Protein AF-A0A7Y6YZN7-F1 (afdb_monomer)

pLDDT: mean 78.45, std 14.57, range [40.47, 95.12]

Solvent-accessible surface area (backbone atoms only — not comparable to full-atom values): 3723 Å² total; per-residue (Å²): 132,90,69,84,74,58,61,24,52,58,51,44,72,68,43,54,70,69,62,43,44,43,53,49,55,34,39,52,53,38,37,71,74,50,33,79,90,66,39,48,66,71,56,26,37,56,68,41,72,50,61,91,73,60,53,72,62,39,39,94,74,131

Structure (mmCIF, N/CA/C/O backbone):
data_AF-A0A7Y6YZN7-F1
#
_entry.id   AF-A0A7Y6YZN7-F1
#
loop_
_atom_site.group_PDB
_atom_site.id
_atom_site.type_symbol
_atom_site.label_atom_id
_atom_site.label_alt_id
_atom_site.label_comp_id
_atom_site.label_asym_id
_atom_site.label_entity_id
_atom_site.label_seq_id
_atom_site.pdbx_PDB_ins_code
_atom_site.Cartn_x
_atom_site.Cartn_y
_atom_site.Cartn_z
_atom_site.occupancy
_atom_site.B_iso_or_equiv
_atom_site.auth_seq_id
_atom_site.auth_comp_id
_atom_site.auth_asym_id
_atom_site.auth_atom_id
_atom_site.pdbx_PDB_model_num
ATOM 1 N N . MET A 1 1 ? 7.515 25.477 -13.042 1.00 40.47 1 MET A N 1
ATOM 2 C CA . MET A 1 1 ? 8.444 24.546 -12.368 1.00 40.47 1 MET A CA 1
ATOM 3 C C . MET A 1 1 ? 7.795 23.166 -12.365 1.00 40.47 1 MET A C 1
ATOM 5 O O . MET A 1 1 ? 6.856 22.996 -11.598 1.00 40.47 1 MET A O 1
ATOM 9 N N . PRO A 1 2 ? 8.152 22.216 -13.247 1.00 43.44 2 PRO A N 1
ATOM 10 C CA . PRO A 1 2 ? 7.590 20.877 -13.152 1.00 43.44 2 PRO A CA 1
ATOM 11 C C . PRO A 1 2 ? 8.306 20.137 -12.018 1.00 43.44 2 PRO A C 1
ATOM 13 O O . PRO A 1 2 ? 9.523 19.975 -12.019 1.00 43.44 2 PRO A O 1
ATOM 16 N N . THR A 1 3 ? 7.522 19.790 -11.010 1.0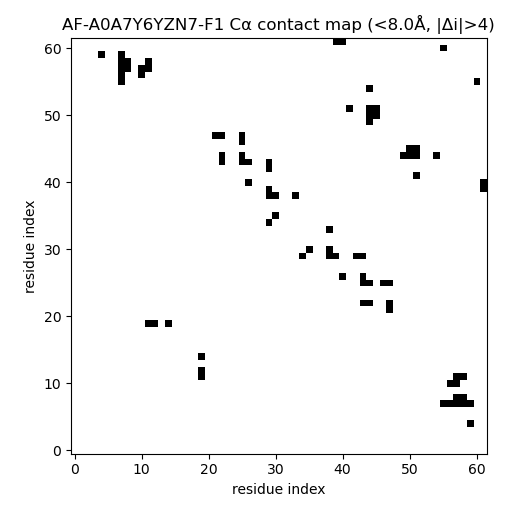0 41.00 3 THR A N 1
ATOM 17 C CA . THR A 1 3 ? 7.898 19.160 -9.749 1.00 41.00 3 THR A CA 1
ATOM 18 C C . THR A 1 3 ? 8.449 17.743 -9.959 1.00 41.00 3 THR A C 1
ATOM 20 O O . THR A 1 3 ? 7.944 16.957 -10.761 1.00 41.00 3 THR A O 1
ATOM 23 N N . GLU A 1 4 ? 9.487 17.388 -9.199 1.00 50.25 4 GLU A N 1
ATOM 24 C CA . GLU A 1 4 ? 10.170 16.081 -9.197 1.00 50.25 4 GLU A CA 1
ATOM 25 C C . GLU A 1 4 ? 9.293 14.873 -8.786 1.00 50.25 4 GLU A C 1
ATOM 27 O O . GLU A 1 4 ? 9.782 13.747 -8.699 1.00 50.25 4 GLU A O 1
ATOM 32 N N . THR A 1 5 ? 7.980 15.042 -8.614 1.00 52.56 5 THR A N 1
ATOM 33 C CA . THR A 1 5 ? 7.018 13.990 -8.231 1.00 52.56 5 THR A CA 1
ATOM 34 C C . THR A 1 5 ? 6.745 12.945 -9.321 1.00 52.56 5 THR A C 1
ATOM 36 O O . THR A 1 5 ? 6.051 11.962 -9.079 1.00 52.56 5 THR A O 1
ATOM 39 N N . THR A 1 6 ? 7.306 13.098 -10.525 1.00 56.06 6 THR A N 1
ATOM 40 C CA . THR A 1 6 ? 6.997 12.215 -11.669 1.00 56.06 6 THR A CA 1
ATOM 41 C C . THR A 1 6 ? 7.798 10.899 -11.658 1.00 56.06 6 THR A C 1
ATOM 43 O O . THR A 1 6 ? 7.371 9.899 -12.235 1.00 56.06 6 THR A O 1
ATOM 46 N N . LYS A 1 7 ? 8.977 10.870 -11.021 1.00 61.19 7 LYS A N 1
ATOM 47 C CA . LYS A 1 7 ? 9.894 9.710 -11.057 1.00 61.19 7 LYS A CA 1
ATOM 48 C C . LYS A 1 7 ? 9.384 8.454 -10.322 1.00 61.19 7 LYS A C 1
ATOM 50 O O . LYS A 1 7 ? 9.567 7.376 -10.885 1.00 61.19 7 LYS A O 1
ATOM 5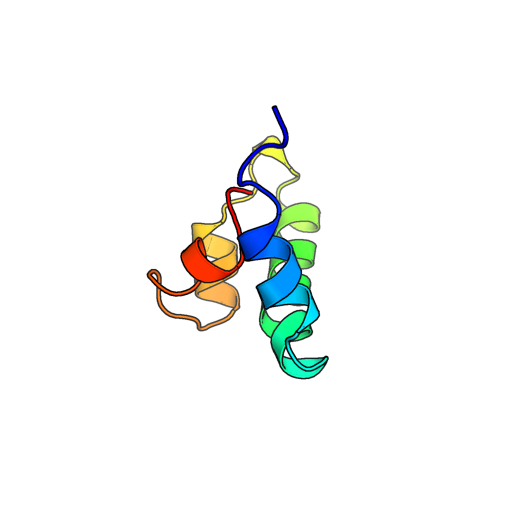5 N N . PRO A 1 8 ? 8.775 8.540 -9.124 1.00 64.38 8 PRO A N 1
ATOM 56 C CA . PRO A 1 8 ? 8.319 7.355 -8.389 1.00 64.38 8 PRO A CA 1
ATOM 57 C C . PRO A 1 8 ? 7.140 6.665 -9.088 1.00 64.38 8 P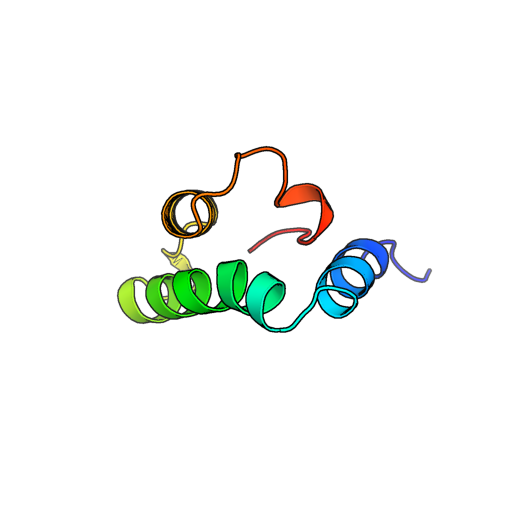RO A C 1
ATOM 59 O O . PRO A 1 8 ? 7.177 5.458 -9.311 1.00 64.38 8 PRO A O 1
ATOM 62 N N . ARG A 1 9 ? 6.168 7.458 -9.565 1.00 69.81 9 ARG A N 1
ATOM 63 C CA . ARG A 1 9 ? 4.981 6.969 -10.283 1.00 69.81 9 ARG A CA 1
ATOM 64 C C . ARG A 1 9 ? 5.350 6.190 -11.549 1.00 69.81 9 ARG A C 1
ATOM 66 O O . ARG A 1 9 ? 4.939 5.052 -11.705 1.00 69.81 9 ARG A O 1
ATOM 73 N N . LYS A 1 10 ? 6.271 6.725 -12.364 1.00 75.19 10 LYS A N 1
ATOM 74 C CA . LYS A 1 10 ? 6.789 6.027 -13.557 1.00 75.19 10 LYS A CA 1
ATOM 75 C C . LYS A 1 10 ? 7.475 4.694 -13.250 1.00 75.19 10 LYS A C 1
ATOM 77 O O . LYS A 1 10 ? 7.484 3.811 -14.098 1.00 75.19 10 LYS A O 1
ATOM 82 N N . ARG A 1 11 ? 8.106 4.558 -12.079 1.00 76.50 11 ARG A N 1
ATOM 83 C CA . ARG A 1 11 ? 8.745 3.299 -11.666 1.00 76.50 11 ARG A CA 1
ATOM 84 C C . ARG A 1 11 ? 7.721 2.273 -11.217 1.00 76.50 11 ARG A C 1
ATOM 86 O O . ARG A 1 11 ? 7.927 1.097 -11.480 1.00 76.50 11 ARG A O 1
ATOM 93 N N . PHE A 1 12 ? 6.658 2.719 -10.552 1.00 79.75 12 PHE A N 1
ATOM 94 C CA . PHE A 1 12 ? 5.539 1.864 -10.180 1.00 79.75 12 PHE A CA 1
ATOM 95 C C . PHE A 1 12 ? 4.788 1.365 -11.421 1.00 79.75 12 PHE A C 1
ATOM 97 O O . PHE A 1 12 ? 4.590 0.165 -11.559 1.00 79.75 12 PHE A O 1
ATOM 104 N N . ASP A 1 13 ? 4.482 2.255 -12.368 1.00 80.12 13 ASP A N 1
ATOM 105 C CA . ASP A 1 13 ? 3.774 1.905 -13.610 1.00 80.12 13 ASP A CA 1
ATOM 106 C C . ASP A 1 13 ? 4.574 0.933 -14.500 1.00 80.12 13 ASP A C 1
ATOM 108 O O . ASP A 1 13 ? 4.003 0.208 -15.309 1.00 80.12 13 ASP A O 1
ATOM 112 N N . ALA A 1 14 ? 5.904 0.913 -14.357 1.00 85.38 14 ALA A N 1
ATOM 113 C CA . ALA A 1 14 ? 6.792 -0.002 -15.072 1.00 85.38 14 ALA A CA 1
ATOM 114 C C . ALA A 1 14 ? 6.878 -1.406 -14.441 1.00 85.38 14 ALA A C 1
ATOM 116 O O . ALA A 1 14 ? 7.530 -2.285 -15.008 1.00 85.38 14 ALA A O 1
ATOM 117 N N . LEU A 1 15 ? 6.282 -1.619 -13.263 1.00 83.75 15 LEU A N 1
ATOM 118 C CA . LEU A 1 15 ? 6.201 -2.935 -12.635 1.00 83.75 15 LEU A CA 1
ATOM 119 C C . LEU A 1 15 ? 5.198 -3.821 -13.378 1.00 83.75 15 LEU A C 1
ATOM 121 O O . LEU A 1 15 ? 4.186 -3.337 -13.884 1.00 83.75 15 LEU A O 1
ATOM 125 N N . ASP A 1 16 ? 5.450 -5.129 -13.382 1.00 89.00 16 ASP A N 1
ATOM 126 C CA . ASP A 1 16 ? 4.446 -6.098 -13.813 1.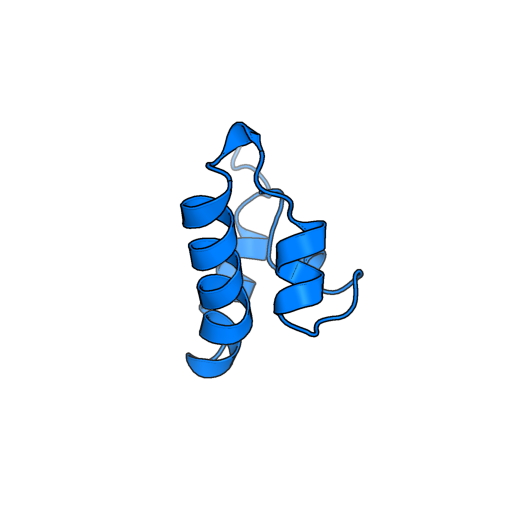00 89.00 16 ASP A CA 1
ATOM 127 C C . ASP A 1 16 ? 3.210 -6.079 -12.893 1.00 89.00 16 ASP A C 1
ATOM 129 O O . ASP A 1 16 ? 3.239 -5.584 -11.763 1.00 89.00 16 ASP A O 1
ATOM 133 N N . GLU A 1 17 ? 2.106 -6.632 -13.382 1.00 86.75 17 GLU A N 1
ATOM 134 C CA . GLU A 1 17 ? 0.814 -6.607 -12.693 1.00 86.75 17 GLU A CA 1
ATOM 135 C C . GLU A 1 17 ? 0.864 -7.280 -11.311 1.00 86.75 17 GLU A C 1
ATOM 137 O O . GLU A 1 17 ? 0.272 -6.787 -10.350 1.00 86.75 17 GLU A O 1
ATOM 142 N N . GLN A 1 18 ? 1.633 -8.367 -11.168 1.00 87.25 18 GLN A N 1
ATOM 143 C CA . GLN A 1 18 ? 1.803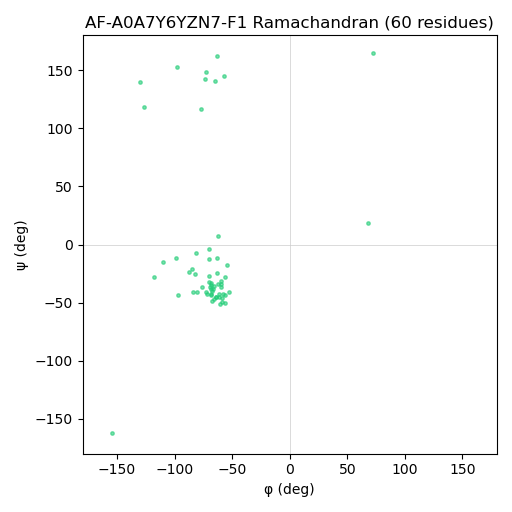 -9.042 -9.879 1.00 87.25 18 GLN A CA 1
ATOM 144 C C . GLN A 1 18 ? 2.577 -8.168 -8.892 1.00 87.25 18 GLN A C 1
ATOM 146 O O . GLN A 1 18 ? 2.261 -8.125 -7.704 1.00 87.25 18 GLN A O 1
ATOM 151 N N . ALA A 1 19 ? 3.598 -7.468 -9.370 1.00 85.50 19 ALA A N 1
ATOM 152 C CA . ALA A 1 19 ? 4.405 -6.550 -8.596 1.00 85.50 19 ALA A CA 1
ATOM 153 C C . ALA A 1 19 ? 3.612 -5.318 -8.176 1.00 85.50 19 ALA A C 1
ATOM 155 O O . ALA A 1 19 ? 3.752 -4.900 -7.030 1.00 85.50 19 ALA A O 1
ATOM 156 N N . GLN A 1 20 ? 2.741 -4.785 -9.033 1.00 88.19 20 GLN A N 1
ATOM 157 C CA . GLN A 1 20 ? 1.806 -3.725 -8.652 1.00 88.19 20 GLN A CA 1
ATOM 158 C C . GLN A 1 20 ? 0.807 -4.219 -7.599 1.00 88.19 20 GLN A C 1
ATOM 160 O O . GLN A 1 20 ? 0.620 -3.563 -6.572 1.00 88.19 20 GLN A O 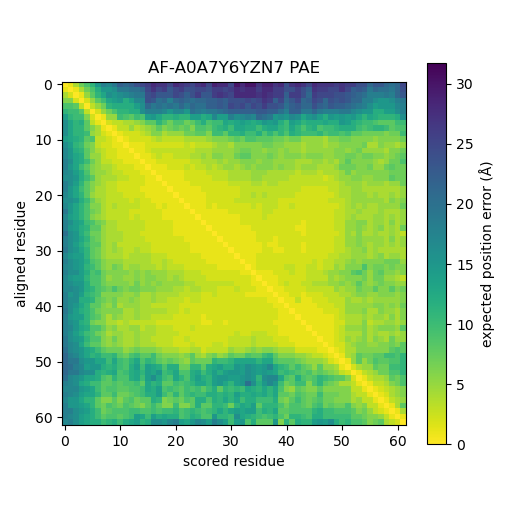1
ATOM 165 N N . ALA A 1 21 ? 0.230 -5.410 -7.791 1.00 89.19 21 ALA A N 1
ATOM 166 C CA . ALA A 1 21 ? -0.727 -6.006 -6.860 1.00 89.19 21 ALA A CA 1
ATOM 167 C C . ALA A 1 21 ? -0.136 -6.228 -5.458 1.00 89.19 21 ALA A C 1
ATOM 169 O O . ALA A 1 21 ? -0.839 -6.024 -4.468 1.00 89.19 21 ALA A O 1
ATOM 170 N N . ARG A 1 22 ? 1.164 -6.553 -5.346 1.00 87.88 22 ARG A N 1
ATOM 171 C CA . ARG A 1 22 ? 1.862 -6.651 -4.047 1.00 87.88 22 ARG A CA 1
ATOM 172 C C . ARG A 1 22 ? 1.779 -5.368 -3.218 1.00 87.88 22 ARG A C 1
ATOM 174 O O . ARG A 1 22 ? 1.820 -5.453 -1.996 1.00 87.88 22 ARG A O 1
ATOM 181 N N . TRP A 1 23 ? 1.642 -4.204 -3.853 1.00 86.81 23 TRP A N 1
ATOM 182 C CA . TRP A 1 23 ? 1.485 -2.919 -3.167 1.00 86.81 23 TRP A CA 1
ATOM 183 C C . TRP A 1 23 ? 0.022 -2.490 -3.049 1.00 86.81 23 TRP A C 1
ATOM 185 O O . TRP A 1 23 ? -0.38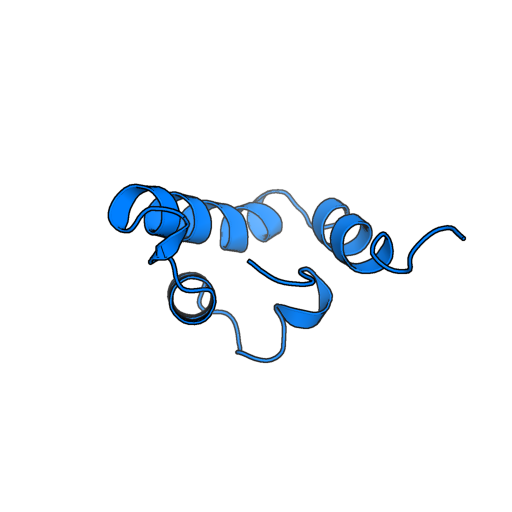9 -2.029 -1.987 1.00 86.81 23 TRP A O 1
ATOM 195 N N . LEU A 1 24 ? -0.767 -2.649 -4.117 1.00 90.19 24 LEU A N 1
ATOM 196 C CA . LEU A 1 24 ? -2.143 -2.145 -4.174 1.00 90.19 24 LEU A CA 1
ATOM 197 C C . LEU A 1 24 ? -3.101 -2.934 -3.282 1.00 90.19 24 LEU A C 1
ATOM 199 O O . LEU A 1 24 ? -3.883 -2.322 -2.568 1.00 90.19 24 LEU A O 1
ATOM 203 N N . VAL A 1 25 ? -3.001 -4.265 -3.256 1.00 92.75 25 VAL A N 1
ATOM 204 C CA . VAL A 1 25 ? -3.889 -5.121 -2.448 1.00 92.75 25 VAL A CA 1
ATOM 205 C C . VAL A 1 25 ? -3.792 -4.808 -0.944 1.00 92.75 25 VAL A C 1
ATOM 207 O O . VAL A 1 25 ? -4.824 -4.567 -0.314 1.00 92.75 25 VAL A O 1
ATOM 210 N N . PRO A 1 26 ? -2.596 -4.756 -0.319 1.00 92.44 26 PRO A N 1
ATOM 211 C CA . PRO A 1 26 ? -2.502 -4.392 1.093 1.00 92.44 26 PRO A CA 1
ATOM 212 C C . PRO A 1 26 ? -2.818 -2.916 1.360 1.00 92.44 26 PRO A C 1
ATOM 214 O O . PRO A 1 26 ? -3.269 -2.601 2.462 1.00 92.44 26 PRO A O 1
ATOM 217 N N . ALA A 1 27 ? -2.595 -2.022 0.389 1.00 90.75 27 ALA A N 1
ATOM 218 C CA . ALA A 1 27 ? -2.973 -0.615 0.503 1.00 90.75 27 ALA A CA 1
ATOM 219 C C . ALA A 1 27 ? -4.493 -0.445 0.526 1.00 90.75 27 ALA A C 1
ATOM 221 O O . ALA A 1 27 ? -5.018 0.196 1.430 1.00 90.75 27 ALA A O 1
ATOM 222 N N . GLU A 1 28 ? -5.202 -1.074 -0.409 1.00 93.88 28 GLU A N 1
ATOM 223 C CA . GLU A 1 28 ? -6.662 -1.093 -0.459 1.00 93.88 28 GLU A CA 1
ATOM 224 C C . GLU A 1 28 ? -7.245 -1.630 0.850 1.00 93.88 28 GLU A C 1
ATOM 226 O O . GLU A 1 28 ? -8.048 -0.951 1.485 1.00 93.88 28 GLU A O 1
ATOM 231 N N . ALA A 1 29 ? -6.769 -2.787 1.320 1.00 93.62 29 ALA A N 1
ATOM 232 C CA . ALA A 1 29 ? -7.222 -3.366 2.583 1.00 93.62 29 ALA A CA 1
ATOM 233 C C . ALA A 1 29 ? -6.995 -2.423 3.779 1.00 93.62 29 ALA A C 1
ATOM 235 O O . ALA A 1 29 ? -7.867 -2.271 4.631 1.00 93.62 29 ALA A O 1
ATOM 236 N N . GLU A 1 30 ? -5.839 -1.757 3.843 1.00 93.88 30 GLU A N 1
ATOM 237 C CA . GLU A 1 30 ? -5.529 -0.779 4.887 1.00 93.88 30 GLU A CA 1
ATOM 238 C C . GLU A 1 30 ? -6.460 0.442 4.832 1.00 93.88 30 GLU A C 1
ATOM 240 O O . GLU A 1 30 ? -6.969 0.881 5.866 1.00 93.88 30 GLU A O 1
ATOM 245 N N . PHE A 1 31 ? -6.696 0.994 3.642 1.00 92.12 31 PHE A N 1
ATOM 246 C CA . PHE A 1 31 ? -7.568 2.152 3.474 1.00 92.12 31 PHE A CA 1
ATOM 247 C C . PHE A 1 31 ? -9.037 1.811 3.731 1.00 92.12 31 PHE A C 1
ATOM 249 O O . PHE A 1 31 ? -9.741 2.623 4.328 1.00 92.12 31 PHE A O 1
ATOM 256 N N . CYS A 1 32 ? -9.495 0.617 3.355 1.00 94.25 32 CYS A N 1
ATOM 257 C CA . CYS A 1 32 ? -10.843 0.143 3.661 1.00 94.25 32 CYS A CA 1
ATOM 258 C C . CYS A 1 32 ? -11.057 -0.084 5.163 1.00 94.25 32 CYS A C 1
ATOM 260 O O . CYS A 1 32 ? -12.130 0.219 5.676 1.00 94.25 32 CYS A O 1
ATOM 262 N N . GLU A 1 33 ? -10.054 -0.604 5.874 1.00 95.12 33 GLU A N 1
ATOM 263 C CA . GLU A 1 33 ? -10.168 -0.945 7.297 1.00 95.12 33 GLU A CA 1
ATOM 264 C C . GLU A 1 33 ? -10.019 0.279 8.214 1.00 95.12 33 GLU A C 1
ATOM 266 O O . GLU A 1 33 ? -10.749 0.419 9.196 1.00 95.12 33 GLU A O 1
ATOM 271 N N . TYR A 1 34 ? -9.087 1.184 7.901 1.00 92.62 34 TYR A N 1
ATOM 272 C CA . TYR A 1 34 ? -8.727 2.299 8.784 1.00 92.62 34 TYR A CA 1
ATOM 273 C C . TYR A 1 34 ? -9.166 3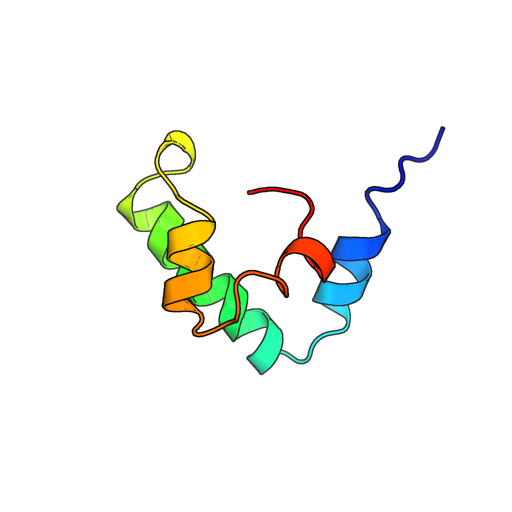.671 8.257 1.00 92.62 34 TYR A C 1
ATOM 275 O O . TYR A 1 34 ? -9.201 4.637 9.023 1.00 92.62 34 TYR A O 1
ATOM 283 N N . GLY A 1 35 ? -9.522 3.782 6.976 1.00 89.88 35 GLY A N 1
ATOM 284 C CA . GLY A 1 35 ? -9.723 5.065 6.306 1.00 89.88 35 GLY A CA 1
ATOM 285 C C . GLY A 1 35 ? -8.403 5.794 6.039 1.00 89.88 35 GLY A C 1
ATOM 286 O O . GLY A 1 35 ? -7.361 5.477 6.616 1.00 89.88 35 GLY A O 1
ATOM 287 N N . PHE A 1 36 ? -8.441 6.807 5.170 1.00 86.19 36 PHE A N 1
ATOM 288 C CA . PHE A 1 36 ? -7.243 7.537 4.732 1.00 86.19 36 PHE A CA 1
ATOM 289 C C . PHE A 1 36 ? -6.441 8.145 5.895 1.00 86.19 36 PHE A C 1
ATOM 291 O O . PHE A 1 36 ? -5.223 7.997 5.953 1.00 86.19 36 PHE A O 1
ATOM 298 N N . GLU A 1 37 ? -7.118 8.758 6.869 1.00 89.56 37 GLU A N 1
ATOM 299 C CA . GLU A 1 37 ? -6.448 9.458 7.973 1.00 89.56 37 GLU A CA 1
ATOM 300 C C . GLU A 1 37 ? -5.707 8.523 8.934 1.00 89.56 37 GLU A C 1
ATOM 302 O O . GLU A 1 37 ? -4.655 8.879 9.467 1.00 89.56 37 GLU A O 1
ATOM 307 N N . LYS A 1 38 ? -6.244 7.319 9.173 1.00 90.00 38 LYS A N 1
ATOM 308 C CA . LYS A 1 38 ? -5.647 6.368 10.121 1.00 90.00 38 LYS A CA 1
ATOM 309 C C . LYS A 1 38 ? -4.802 5.304 9.440 1.00 90.00 38 LYS A C 1
ATOM 311 O O . LYS A 1 38 ? -4.074 4.609 10.152 1.00 90.00 38 LYS A O 1
ATOM 316 N N . ALA A 1 39 ? -4.869 5.172 8.116 1.00 90.69 39 ALA A N 1
ATOM 317 C CA . ALA A 1 39 ? -4.064 4.234 7.346 1.00 90.69 39 ALA A CA 1
ATOM 318 C C . ALA A 1 39 ? -2.563 4.461 7.569 1.00 90.69 39 ALA A C 1
ATOM 320 O O . ALA A 1 39 ? -2.082 5.584 7.745 1.00 90.69 39 ALA A O 1
ATOM 321 N N . SER A 1 40 ? -1.781 3.385 7.564 1.00 88.50 40 SER A N 1
ATOM 322 C CA . SER A 1 40 ? -0.344 3.423 7.817 1.00 88.50 40 SER A CA 1
ATOM 323 C C . SER A 1 40 ? 0.444 2.757 6.705 1.00 88.50 40 SER A C 1
ATOM 325 O O . SER A 1 40 ? 0.377 1.547 6.523 1.00 88.50 40 SER A O 1
ATOM 327 N N . LEU A 1 41 ? 1.305 3.538 6.048 1.00 84.94 41 LEU A N 1
ATOM 328 C CA . LEU A 1 41 ? 2.270 3.047 5.067 1.00 84.94 41 LEU A CA 1
ATOM 329 C C . LEU A 1 41 ? 3.108 1.908 5.641 1.00 84.94 41 LEU A C 1
ATOM 331 O O . LEU A 1 41 ? 3.309 0.899 4.987 1.00 84.94 41 LEU A O 1
ATOM 335 N N . ASN A 1 42 ? 3.533 2.021 6.902 1.00 86.75 42 ASN A N 1
ATOM 336 C CA . ASN A 1 42 ? 4.297 0.965 7.561 1.00 86.75 42 ASN A CA 1
ATOM 337 C C . ASN A 1 42 ? 3.507 -0.345 7.687 1.00 86.75 42 ASN A C 1
ATOM 339 O O . ASN A 1 42 ? 4.106 -1.416 7.609 1.00 86.75 42 ASN A O 1
ATOM 343 N N . ARG A 1 43 ? 2.180 -0.283 7.872 1.00 89.44 43 ARG A N 1
ATOM 344 C CA . ARG A 1 43 ? 1.324 -1.478 7.880 1.00 89.44 43 ARG A CA 1
ATOM 345 C C . ARG A 1 43 ? 1.155 -2.044 6.474 1.00 89.44 43 ARG A C 1
ATOM 347 O O . ARG A 1 43 ? 1.284 -3.252 6.321 1.00 89.44 43 ARG A O 1
ATOM 354 N N . ILE A 1 44 ? 0.989 -1.187 5.466 1.00 89.12 44 ILE A N 1
ATOM 355 C CA . ILE A 1 44 ? 0.938 -1.587 4.050 1.00 89.12 44 ILE A CA 1
ATOM 356 C C . ILE A 1 44 ? 2.228 -2.311 3.651 1.00 89.12 44 ILE A C 1
ATOM 358 O O . ILE A 1 44 ? 2.169 -3.418 3.132 1.00 89.12 44 ILE A O 1
ATOM 362 N N . ILE A 1 45 ? 3.394 -1.739 3.966 1.00 86.38 45 ILE A N 1
ATOM 363 C CA . ILE A 1 45 ? 4.711 -2.320 3.661 1.00 86.38 45 ILE A CA 1
ATOM 364 C C . ILE A 1 45 ? 4.896 -3.672 4.359 1.00 86.38 45 ILE A C 1
ATOM 366 O O . ILE A 1 45 ? 5.328 -4.634 3.729 1.00 86.38 45 ILE A O 1
ATOM 370 N N . ASN A 1 46 ? 4.536 -3.761 5.646 1.00 88.25 46 ASN A N 1
ATOM 371 C CA . ASN A 1 46 ? 4.588 -5.025 6.384 1.00 88.25 46 ASN A CA 1
ATOM 372 C C . ASN A 1 46 ? 3.656 -6.083 5.773 1.00 88.25 46 ASN A C 1
ATOM 374 O O . ASN A 1 46 ? 4.060 -7.234 5.639 1.00 88.25 46 ASN A O 1
ATOM 378 N N . ARG A 1 47 ? 2.429 -5.706 5.388 1.00 87.38 47 ARG A N 1
ATOM 379 C CA . ARG A 1 47 ? 1.458 -6.611 4.747 1.00 87.38 47 ARG A CA 1
ATOM 380 C C . ARG A 1 47 ? 1.897 -7.035 3.341 1.00 87.38 47 ARG A C 1
ATOM 382 O O . ARG A 1 47 ? 1.645 -8.170 2.959 1.00 87.38 47 ARG A O 1
ATOM 389 N N . ALA A 1 48 ? 2.588 -6.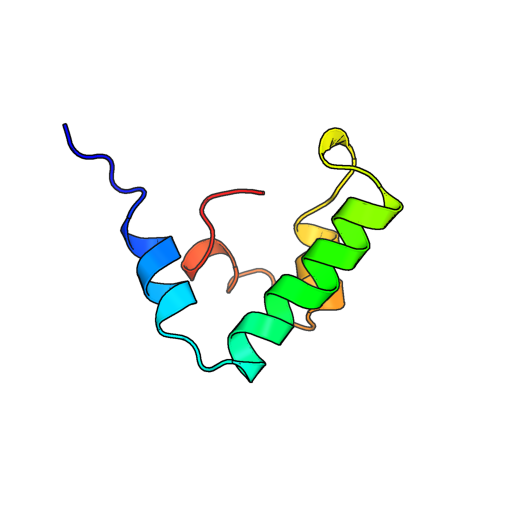165 2.608 1.00 86.62 48 ALA A N 1
ATOM 390 C CA . ALA A 1 48 ? 3.184 -6.470 1.307 1.00 86.62 48 ALA A CA 1
ATOM 391 C C . ALA A 1 48 ? 4.381 -7.438 1.395 1.00 86.62 48 ALA A C 1
ATOM 393 O O . ALA A 1 48 ? 4.834 -7.942 0.369 1.00 86.62 48 ALA A O 1
ATOM 394 N N . GLY A 1 49 ? 4.915 -7.691 2.599 1.00 83.44 49 GLY A N 1
ATOM 395 C CA . GLY A 1 49 ? 6.105 -8.524 2.797 1.00 83.44 49 GLY A CA 1
ATOM 396 C C . GLY A 1 49 ? 7.392 -7.894 2.252 1.00 83.44 49 GLY A C 1
ATOM 397 O O . GLY A 1 49 ? 8.378 -8.595 2.033 1.00 83.44 49 GLY A O 1
ATOM 398 N N . GLU A 1 50 ? 7.394 -6.580 2.019 1.00 76.88 50 GLU A N 1
ATOM 399 C CA . GLU A 1 50 ? 8.521 -5.853 1.436 1.00 76.88 50 GLU A CA 1
ATOM 400 C C . GLU A 1 50 ? 9.374 -5.173 2.514 1.00 76.88 50 GLU A C 1
ATOM 402 O O . GLU A 1 50 ? 8.919 -4.818 3.604 1.00 76.88 50 GLU A O 1
ATOM 407 N N . SER A 1 51 ? 10.656 -4.974 2.212 1.00 73.50 51 SER A N 1
ATOM 408 C CA . SER A 1 51 ? 11.576 -4.315 3.139 1.00 73.50 51 SER A CA 1
ATOM 409 C C . SER A 1 51 ? 11.305 -2.807 3.213 1.00 73.50 51 SER A C 1
ATOM 411 O O . SER A 1 51 ? 11.040 -2.153 2.204 1.00 73.50 51 SER A O 1
ATOM 413 N N . LYS A 1 52 ? 11.434 -2.220 4.414 1.00 64.31 52 LYS A N 1
ATOM 414 C CA . LYS A 1 52 ? 11.125 -0.800 4.705 1.00 64.31 52 LYS A CA 1
ATOM 415 C C . LYS A 1 52 ? 11.834 0.231 3.807 1.00 64.31 52 LYS A C 1
ATOM 417 O O . LYS A 1 52 ? 11.403 1.376 3.770 1.00 64.31 52 LYS A O 1
ATOM 422 N N . GLY A 1 53 ? 12.902 -0.142 3.096 1.00 63.00 53 GLY A N 1
ATOM 423 C CA . GLY A 1 53 ? 13.656 0.760 2.213 1.00 63.00 53 GLY A CA 1
ATOM 424 C C . GLY A 1 53 ? 13.132 0.854 0.773 1.00 63.00 53 GLY A C 1
ATOM 425 O O . GLY A 1 53 ? 13.348 1.860 0.105 1.00 63.00 53 GLY A O 1
ATOM 426 N N . ARG A 1 54 ? 12.415 -0.163 0.287 1.00 65.44 54 ARG A N 1
ATOM 427 C CA . ARG A 1 54 ? 11.909 -0.241 -1.097 1.00 65.44 54 ARG A CA 1
ATOM 428 C C . ARG A 1 54 ? 10.768 0.722 -1.486 1.00 65.44 54 ARG A C 1
ATOM 430 O O . ARG A 1 54 ? 10.751 1.143 -2.641 1.00 65.44 54 ARG A O 1
ATOM 437 N N . PRO A 1 55 ? 9.843 1.110 -0.588 1.00 65.50 55 PRO A N 1
ATOM 438 C CA . PRO A 1 55 ? 8.682 1.936 -0.930 1.00 65.50 55 PRO A CA 1
ATOM 439 C C . PRO A 1 55 ? 9.073 3.343 -1.374 1.00 65.50 55 PRO A C 1
ATOM 441 O O . PRO A 1 55 ? 8.487 3.862 -2.315 1.00 65.50 55 PRO A O 1
ATOM 444 N N . TYR A 1 56 ? 10.124 3.919 -0.781 1.00 66.44 56 TYR A N 1
ATOM 445 C CA . TYR A 1 56 ? 10.636 5.252 -1.127 1.00 66.44 56 TYR A CA 1
ATOM 446 C C . TYR A 1 56 ? 11.164 5.353 -2.570 1.00 66.44 56 TYR A C 1
ATOM 448 O O . TYR A 1 56 ? 11.417 6.447 -3.071 1.00 66.44 56 TYR A O 1
ATOM 456 N N . HIS A 1 57 ? 11.337 4.223 -3.265 1.00 65.12 57 HIS A N 1
ATOM 457 C CA . HIS A 1 57 ? 11.670 4.206 -4.689 1.00 65.12 57 HIS A CA 1
ATOM 458 C C . HIS A 1 57 ? 10.451 4.319 -5.614 1.00 65.12 57 HIS A C 1
ATOM 460 O O . HIS A 1 57 ? 10.637 4.704 -6.774 1.00 65.12 57 HIS A O 1
ATOM 466 N N . TYR A 1 58 ? 9.253 3.999 -5.118 1.00 64.81 58 TYR A N 1
ATOM 467 C CA . TYR A 1 58 ? 8.007 3.897 -5.889 1.00 64.81 58 TYR A CA 1
ATOM 468 C C . TYR A 1 58 ? 6.939 4.905 -5.443 1.00 64.81 58 TYR A C 1
ATOM 470 O O . TYR A 1 58 ? 6.148 5.355 -6.267 1.00 64.81 58 TYR A O 1
ATOM 478 N N . PHE A 1 59 ? 6.958 5.327 -4.178 1.00 69.69 59 PHE A N 1
ATOM 479 C CA . PHE A 1 59 ? 5.965 6.220 -3.584 1.00 69.69 59 PHE A CA 1
ATOM 480 C C . PHE A 1 59 ? 6.649 7.387 -2.866 1.00 69.69 59 PHE A C 1
ATOM 482 O O . PHE A 1 59 ? 7.690 7.211 -2.230 1.00 69.69 59 PHE A O 1
ATOM 489 N N . ALA A 1 60 ? 6.077 8.585 -3.006 1.00 64.25 60 ALA A N 1
ATOM 490 C CA . ALA A 1 60 ? 6.567 9.791 -2.339 1.00 64.25 60 ALA A CA 1
ATOM 491 C C . ALA A 1 60 ? 6.028 9.903 -0.899 1.00 64.25 60 ALA A C 1
ATOM 493 O O . ALA A 1 60 ? 6.786 10.237 0.008 1.00 64.25 60 ALA A O 1
ATOM 494 N N . ASP A 1 61 ? 4.752 9.574 -0.693 1.00 64.56 61 ASP A N 1
ATOM 495 C CA . ASP A 1 61 ? 4.068 9.471 0.600 1.00 64.56 61 ASP A CA 1
ATOM 496 C C . ASP A 1 61 ? 2.869 8.488 0.503 1.00 64.56 61 ASP A C 1
ATOM 498 O O . ASP A 1 61 ? 2.869 7.628 -0.384 1.00 64.56 61 ASP A O 1
ATOM 502 N N . LYS A 1 62 ? 1.929 8.549 1.463 1.00 60.94 62 LYS A N 1
ATOM 503 C CA . LYS A 1 62 ? 0.688 7.750 1.490 1.00 60.94 62 LYS A CA 1
ATOM 504 C C . LYS A 1 62 ? -0.410 8.361 0.636 1.00 60.94 62 LYS A C 1
ATOM 506 O O . LYS A 1 62 ? -0.667 9.568 0.820 1.00 60.94 62 LYS A O 1
#

Radius of gyration: 12.07 Å; Cα contacts (8 Å, |Δi|>4): 43; chains: 1; bounding box: 24×34×25 Å

Sequence (62 aa):
MPTETTKPRKRFDALDEQAQARWLVPAEAEFCEYGFEKASLNRIINRAGESKGRPYHYFADK

Secondary structure (DSSP, 8-state):
---TTHHHHHHHHTS-HHHHHHHHHHHHHHHHHHHHHH--HHHHHHHTT--TTSGGGT-S--

Nearest PDB structures (foldseek):
  3nrg-assembly1_A  TM=8.737E-01  e=7.652E-02  Chloroflexus aurantiacus J-10-fl
  3vuq-assembly1_B  TM=8.333E-01  e=1.885E+00  Thermus thermophilus HB8
  3hta-assembly2_C  TM=7.528E-01  e=4.667E+00  Streptomyces lividans
  3hti-assembly1_A-2  TM=7.816E-01  e=4.667E+00  Streptomyces lividans
  3hta-assembly1_B  TM=7.483E-01  e=5.595E+00  Streptomyces lividans

Foldseek 3Di:
DPDPQPQLQVVLVPDDPVSVCLQVVLQVVQCVVQNPVRRDPVSSCVSSVHDPVPNVSRDVHD

Mean predicted aligned error: 7.28 Å